Protein AF-A0A7W0ZQW4-F1 (afdb_monomer_lite)

Structure (mmCIF, N/CA/C/O backbone):
data_AF-A0A7W0ZQW4-F1
#
_entry.id   AF-A0A7W0ZQW4-F1
#
loop_
_atom_site.group_PDB
_atom_site.id
_atom_site.type_symbol
_atom_site.label_atom_id
_atom_site.label_alt_id
_atom_site.label_comp_id
_atom_site.label_asym_id
_atom_site.label_entity_id
_atom_site.label_seq_id
_atom_site.pdbx_PDB_ins_code
_atom_site.Cartn_x
_atom_site.Cartn_y
_atom_site.Cartn_z
_atom_site.occupancy
_atom_site.B_iso_or_equiv
_atom_site.auth_seq_id
_atom_site.auth_comp_id
_atom_site.auth_asym_id
_atom_site.auth_atom_id
_atom_site.pdbx_PDB_model_num
ATOM 1 N N . MET A 1 1 ? -0.725 2.327 -30.299 1.00 38.81 1 MET A N 1
ATOM 2 C CA . MET A 1 1 ? 0.101 3.078 -29.331 1.00 38.81 1 MET A CA 1
ATOM 3 C C . MET A 1 1 ? -0.819 3.586 -28.232 1.00 38.81 1 MET A C 1
ATOM 5 O O . MET A 1 1 ? -1.579 4.501 -28.496 1.00 38.81 1 MET A O 1
ATOM 9 N N . GLY A 1 2 ? -0.846 2.937 -27.067 1.00 38.84 2 GLY A N 1
ATOM 10 C CA . GLY A 1 2 ? -1.649 3.373 -25.920 1.00 38.84 2 GLY A CA 1
ATOM 11 C C . GLY A 1 2 ? -0.765 4.131 -24.939 1.00 38.84 2 GLY A C 1
ATOM 12 O O . GLY A 1 2 ? 0.112 3.550 -24.310 1.00 38.84 2 GLY A O 1
ATOM 13 N N . ASN A 1 3 ? -0.950 5.439 -24.870 1.00 37.84 3 ASN A N 1
ATOM 14 C CA . ASN A 1 3 ? -0.257 6.367 -23.981 1.00 37.84 3 ASN A CA 1
ATOM 15 C C . ASN A 1 3 ? -0.760 6.186 -22.539 1.00 37.84 3 ASN A C 1
ATOM 17 O O . ASN A 1 3 ? -1.677 6.872 -22.100 1.00 37.84 3 ASN A O 1
ATOM 21 N N . GLY A 1 4 ? -0.147 5.246 -21.816 1.00 38.81 4 GLY A N 1
ATOM 22 C CA . GLY A 1 4 ? -0.348 5.023 -20.384 1.00 38.81 4 GLY A CA 1
ATOM 23 C C . GLY A 1 4 ? 0.409 6.049 -19.544 1.00 38.81 4 GLY A C 1
ATOM 24 O O . GLY A 1 4 ? 1.420 5.736 -18.923 1.00 38.81 4 GLY A O 1
ATOM 25 N N . LEU A 1 5 ? -0.056 7.294 -19.549 1.00 46.97 5 LEU A N 1
ATOM 26 C CA . LEU A 1 5 ? 0.128 8.166 -18.396 1.00 46.97 5 LEU A CA 1
ATOM 27 C C . LEU A 1 5 ? -1.175 8.073 -17.606 1.00 46.97 5 LEU A C 1
ATOM 29 O O . LEU A 1 5 ? -2.080 8.875 -17.823 1.00 46.97 5 LEU A O 1
ATO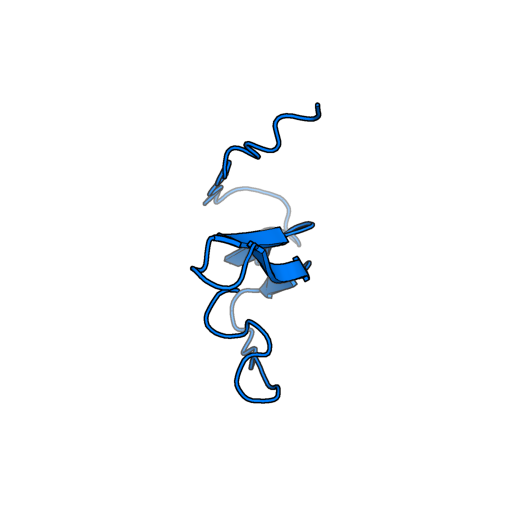M 33 N N . SER A 1 6 ? -1.308 7.071 -16.731 1.00 42.16 6 SER A N 1
ATOM 34 C CA . SER A 1 6 ?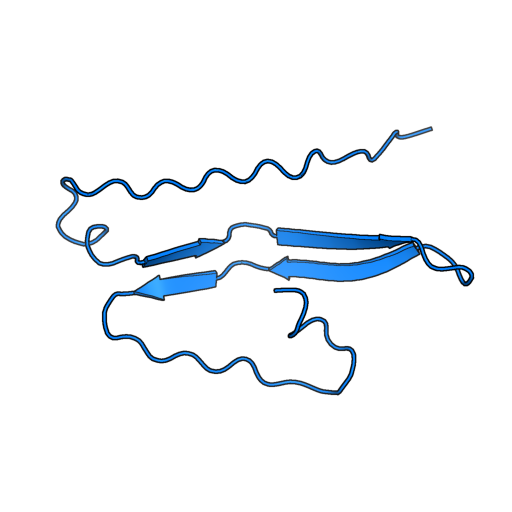 -2.296 7.190 -15.662 1.00 42.16 6 SER A CA 1
ATOM 35 C C . SER A 1 6 ? -1.779 8.295 -14.751 1.00 42.16 6 SER A C 1
ATOM 37 O O . SER A 1 6 ? -0.787 8.125 -14.040 1.00 42.16 6 SER A O 1
ATOM 39 N N . ALA A 1 7 ? -2.393 9.470 -14.864 1.00 40.88 7 ALA A N 1
ATOM 40 C CA . ALA A 1 7 ? -2.266 10.511 -13.866 1.00 40.88 7 ALA A CA 1
ATOM 41 C C . ALA A 1 7 ? -2.515 9.856 -12.506 1.00 40.88 7 ALA A C 1
ATOM 43 O O . ALA A 1 7 ? -3.544 9.204 -12.323 1.00 40.88 7 ALA A O 1
ATOM 44 N N . ILE A 1 8 ? -1.555 9.960 -11.587 1.00 40.84 8 ILE A N 1
ATOM 45 C CA . ILE A 1 8 ? -1.807 9.530 -10.221 1.00 40.84 8 ILE A CA 1
ATOM 46 C C . ILE A 1 8 ? -2.713 10.600 -9.613 1.00 40.84 8 ILE A C 1
ATOM 48 O O . ILE A 1 8 ? -2.249 11.627 -9.119 1.00 40.84 8 ILE A O 1
ATOM 52 N N . SER A 1 9 ? -4.019 10.415 -9.772 1.00 43.91 9 SER A N 1
ATOM 53 C CA . SER A 1 9 ? -5.032 11.241 -9.133 1.00 43.91 9 SER A CA 1
ATOM 54 C C . SER A 1 9 ? -5.184 10.744 -7.704 1.00 43.91 9 SER A C 1
ATOM 56 O O . SER A 1 9 ? -5.889 9.776 -7.449 1.00 43.91 9 SER A O 1
ATOM 58 N N . TYR A 1 10 ? -4.496 11.392 -6.768 1.00 41.66 10 TYR A N 1
ATOM 59 C CA . TYR A 1 10 ? -4.755 11.203 -5.346 1.00 41.66 10 TYR A CA 1
ATOM 60 C C . TYR A 1 10 ? -5.942 12.094 -4.960 1.00 41.66 10 TYR A C 1
ATOM 62 O O . TYR A 1 10 ? -5.796 13.315 -4.898 1.00 41.66 10 TYR A O 1
ATOM 70 N N . GLN A 1 11 ? -7.120 11.516 -4.721 1.00 40.47 11 GLN A N 1
ATOM 71 C CA . GLN A 1 11 ? -8.177 12.212 -3.984 1.00 40.47 11 GLN A CA 1
ATOM 72 C C . GLN A 1 11 ? -8.041 11.838 -2.511 1.00 40.47 11 GLN A C 1
ATOM 74 O O . GLN A 1 11 ? -8.524 10.803 -2.070 1.00 40.47 11 GLN A O 1
ATOM 79 N N . LEU A 1 12 ? -7.329 12.674 -1.754 1.00 44.56 12 LEU A N 1
ATOM 80 C CA . LEU A 1 12 ? -7.362 12.617 -0.298 1.00 44.56 12 LEU A CA 1
ATOM 81 C C . LEU A 1 12 ? -8.636 13.340 0.162 1.00 44.56 12 LEU A C 1
ATOM 83 O O . LEU A 1 12 ? -8.608 14.554 0.358 1.00 44.56 12 LEU A O 1
ATOM 87 N N . SER A 1 13 ? -9.749 12.614 0.294 1.00 46.12 13 SER A N 1
ATOM 88 C CA . SER A 1 13 ? -10.891 13.097 1.082 1.00 46.12 13 SER A CA 1
ATOM 89 C C . SER A 1 13 ? -10.595 12.798 2.545 1.00 46.12 13 SER A C 1
ATOM 91 O O . SER A 1 13 ? -10.700 11.662 2.993 1.00 46.12 13 SER A O 1
ATOM 93 N N . ALA A 1 14 ? -10.180 13.825 3.281 1.00 50.28 14 ALA A N 1
ATOM 94 C CA . ALA A 1 14 ? -10.287 13.847 4.733 1.00 50.28 14 ALA A CA 1
ATOM 95 C C . ALA A 1 14 ? -11.584 14.591 5.076 1.00 50.28 14 ALA A C 1
ATOM 97 O O . ALA A 1 14 ? -11.549 15.720 5.563 1.00 50.28 14 ALA A O 1
ATOM 98 N N . ASP A 1 15 ? -12.723 13.996 4.724 1.00 47.41 15 ASP A N 1
ATOM 99 C CA . ASP A 1 15 ? -14.035 14.555 5.037 1.00 47.41 15 ASP A CA 1
ATOM 100 C C . ASP A 1 15 ? -14.511 13.968 6.363 1.00 47.41 15 ASP A C 1
ATOM 102 O O . ASP A 1 15 ? -14.875 12.801 6.457 1.00 47.41 15 ASP A O 1
ATOM 106 N N . GLY A 1 16 ? -14.487 14.794 7.408 1.00 57.22 16 GLY A N 1
ATOM 107 C CA . GLY A 1 16 ? -15.311 14.549 8.581 1.00 57.22 16 GLY A CA 1
ATOM 108 C C . GLY A 1 16 ? -16.738 14.993 8.275 1.00 57.22 16 GLY A C 1
ATOM 109 O O . GLY A 1 16 ? -16.972 16.199 8.165 1.00 57.22 16 GLY A O 1
ATOM 110 N N . GLY A 1 17 ? -17.679 14.048 8.174 1.00 45.62 17 GLY A N 1
ATOM 111 C CA . GLY A 1 17 ? -19.104 14.370 8.224 1.00 45.62 17 GLY A CA 1
ATOM 112 C C . GLY A 1 17 ? -20.068 13.433 7.491 1.00 45.62 17 GLY A C 1
ATOM 113 O O . GLY A 1 17 ? -20.413 13.699 6.344 1.00 45.62 17 GLY A O 1
ATOM 114 N N . ASP A 1 18 ? -20.635 12.508 8.272 1.00 54.72 18 ASP A N 1
ATOM 115 C CA . ASP A 1 18 ? -22.005 11.959 8.236 1.00 54.72 18 ASP A CA 1
ATOM 116 C C . ASP A 1 18 ? -22.300 10.820 7.248 1.00 54.72 18 ASP A C 1
ATOM 118 O O . ASP A 1 18 ? -23.149 10.913 6.363 1.00 54.72 18 ASP A O 1
ATOM 122 N N . ASP A 1 19 ? -21.676 9.676 7.518 1.00 52.25 19 ASP A N 1
ATOM 123 C CA . ASP A 1 19 ? -22.338 8.374 7.409 1.00 52.25 19 ASP A CA 1
ATOM 124 C C . ASP A 1 19 ? -21.842 7.542 8.594 1.00 52.25 19 ASP A C 1
ATOM 126 O O . ASP A 1 19 ? -20.665 7.207 8.675 1.00 52.25 19 ASP A O 1
ATOM 130 N N . ARG A 1 20 ? -22.697 7.252 9.580 1.00 51.22 20 ARG A N 1
ATOM 131 C CA . ARG A 1 20 ? -22.278 6.801 10.933 1.00 51.22 20 ARG A CA 1
ATOM 132 C C . ARG A 1 20 ? -21.586 5.419 10.977 1.00 51.22 20 ARG A C 1
ATOM 134 O O . ARG A 1 20 ? -21.337 4.898 12.061 1.00 51.22 20 ARG A O 1
ATOM 141 N N . LEU A 1 21 ? -21.322 4.824 9.811 1.00 54.16 21 LEU A N 1
ATOM 142 C CA . LEU A 1 21 ? -20.509 3.628 9.568 1.00 54.16 21 LEU A CA 1
ATOM 143 C C . LEU A 1 21 ? -19.265 3.906 8.686 1.00 54.16 21 LEU A C 1
ATOM 145 O O . LEU A 1 21 ? -18.304 3.141 8.765 1.00 54.16 21 LEU A O 1
ATOM 149 N N . ALA A 1 22 ? -19.265 4.972 7.872 1.00 56.00 22 ALA A N 1
ATOM 150 C CA . ALA A 1 22 ? -18.130 5.432 7.061 1.00 56.00 22 ALA A CA 1
ATOM 151 C C . ALA A 1 22 ? -17.242 6.462 7.785 1.00 56.00 22 ALA A C 1
ATOM 153 O O . ALA A 1 22 ? -16.067 6.579 7.450 1.00 56.00 22 ALA A O 1
ATOM 154 N N . ASP A 1 23 ? -17.763 7.140 8.816 1.00 60.16 23 ASP A N 1
ATOM 155 C CA . ASP A 1 23 ? -17.040 8.127 9.643 1.00 60.16 23 ASP A CA 1
ATOM 156 C C . ASP A 1 23 ? -15.818 7.549 10.388 1.00 60.16 23 ASP A C 1
ATOM 158 O O . ASP A 1 23 ? -15.019 8.297 10.948 1.00 60.16 23 ASP A O 1
ATOM 162 N N . ASP A 1 24 ? -15.649 6.225 10.379 1.00 80.38 24 ASP A N 1
ATOM 163 C CA . ASP A 1 24 ? -14.479 5.558 10.940 1.00 80.38 24 ASP A CA 1
ATOM 164 C C . ASP A 1 24 ? -13.459 5.119 9.885 1.00 80.38 24 ASP A C 1
ATOM 166 O O . ASP A 1 24 ? -12.473 4.510 10.262 1.00 80.38 24 ASP A O 1
ATOM 170 N N . VAL A 1 25 ? -13.616 5.378 8.584 1.00 86.12 25 VAL A N 1
ATOM 171 C CA . VAL A 1 25 ? -12.570 5.022 7.603 1.00 86.12 25 VAL A CA 1
ATOM 172 C C . VAL A 1 25 ? -11.494 6.108 7.565 1.00 86.12 25 VAL A C 1
ATOM 174 O O . VAL A 1 25 ? -11.759 7.253 7.214 1.00 86.12 25 VAL A O 1
ATOM 177 N N . VAL A 1 26 ? -10.252 5.744 7.896 1.00 88.25 26 VAL A N 1
ATOM 178 C CA . VAL A 1 26 ? -9.097 6.666 7.912 1.00 88.25 26 VAL A CA 1
ATOM 179 C C . VAL A 1 26 ? -8.192 6.522 6.689 1.00 88.25 26 VAL A C 1
ATOM 181 O O . VAL A 1 26 ? -7.422 7.431 6.384 1.00 88.25 26 VAL A O 1
ATOM 184 N N . LEU A 1 27 ? -8.271 5.393 5.981 1.00 84.62 27 LEU A N 1
ATOM 185 C CA . LEU A 1 27 ? -7.592 5.164 4.707 1.00 84.62 27 LEU A CA 1
ATOM 186 C C . LEU A 1 27 ? -8.496 4.326 3.806 1.00 84.62 27 LEU A C 1
ATOM 188 O O . LEU A 1 27 ? -8.932 3.254 4.213 1.00 84.62 27 LEU A O 1
ATOM 192 N N . SER A 1 28 ? -8.718 4.783 2.577 1.00 87.62 28 SER A N 1
ATOM 193 C CA . SER A 1 28 ? -9.339 3.988 1.520 1.00 87.62 28 SER A CA 1
ATOM 194 C C . SER A 1 28 ? -8.488 4.073 0.257 1.00 87.62 28 SER A C 1
ATOM 196 O O . SER A 1 28 ? -8.099 5.158 -0.180 1.00 87.62 28 SER A O 1
ATOM 198 N N . ILE A 1 29 ? -8.150 2.913 -0.290 1.00 87.69 29 ILE A N 1
ATOM 199 C CA . ILE A 1 29 ? -7.412 2.715 -1.531 1.00 87.69 29 ILE A CA 1
ATOM 200 C C . ILE A 1 29 ? -8.273 1.802 -2.394 1.00 87.69 29 ILE A C 1
ATOM 202 O O . ILE A 1 29 ? -8.590 0.690 -1.978 1.00 87.69 29 ILE A O 1
ATOM 206 N N . GLU A 1 30 ? -8.593 2.238 -3.607 1.00 90.69 30 GLU A N 1
ATOM 207 C CA . GLU A 1 30 ? -9.335 1.445 -4.586 1.00 90.69 30 GLU A CA 1
ATOM 208 C C . GLU A 1 30 ? -8.502 1.259 -5.854 1.00 90.69 30 GLU A C 1
ATOM 210 O O . GLU A 1 30 ? -7.956 2.223 -6.390 1.00 90.69 30 GLU A O 1
ATOM 215 N N . ASP A 1 31 ? -8.403 0.009 -6.316 1.00 90.31 31 ASP A N 1
ATOM 216 C CA . ASP A 1 31 ? -7.747 -0.393 -7.570 1.00 90.31 31 ASP A CA 1
ATOM 217 C C . ASP A 1 31 ? -6.395 0.309 -7.837 1.00 90.31 31 ASP A C 1
ATOM 219 O O . ASP A 1 31 ? -6.141 0.856 -8.909 1.00 90.31 31 ASP A O 1
ATOM 223 N N . LEU A 1 32 ? -5.494 0.316 -6.849 1.00 86.94 32 LEU A N 1
ATOM 224 C CA . LEU A 1 32 ? -4.183 0.953 -6.972 1.00 86.94 32 LEU A CA 1
ATOM 225 C C . LEU A 1 32 ? -3.262 0.151 -7.897 1.00 86.94 32 LEU A C 1
ATOM 227 O O . LEU A 1 32 ? -2.913 -1.001 -7.624 1.00 86.94 32 LEU A O 1
ATOM 231 N N . TRP A 1 33 ? -2.778 0.809 -8.947 1.00 90.38 33 TRP A N 1
ATOM 232 C CA . TRP A 1 33 ? -1.740 0.303 -9.841 1.00 90.38 33 TRP A CA 1
ATOM 233 C C . T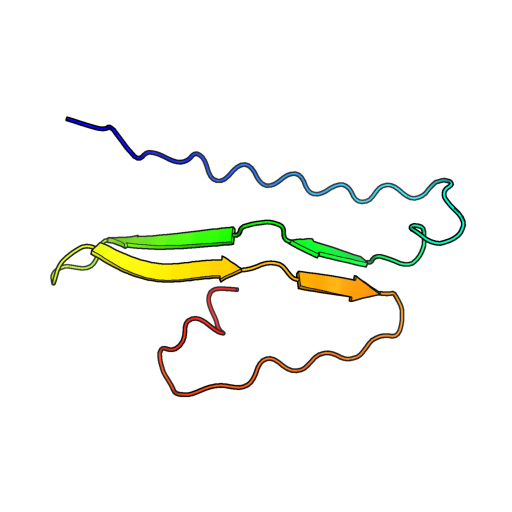RP A 1 33 ? -0.504 1.191 -9.761 1.00 90.38 33 TRP A C 1
ATOM 235 O O . TRP A 1 33 ? -0.589 2.405 -9.938 1.00 90.38 33 TRP A O 1
ATOM 245 N N . VAL A 1 34 ? 0.664 0.584 -9.542 1.00 87.19 34 VAL A N 1
ATOM 246 C CA . VAL A 1 34 ? 1.941 1.308 -9.545 1.00 87.19 34 VAL A CA 1
ATOM 247 C C . VAL A 1 34 ? 2.937 0.597 -10.445 1.00 87.19 34 VAL A C 1
ATOM 249 O O . VAL A 1 34 ? 3.207 -0.594 -10.280 1.00 87.19 34 VAL A O 1
ATOM 252 N N . GLU A 1 35 ? 3.511 1.344 -11.384 1.00 90.94 35 GLU A N 1
ATOM 253 C CA . GLU A 1 35 ? 4.566 0.891 -12.286 1.00 90.94 35 GLU A CA 1
ATOM 254 C C . GLU A 1 35 ? 5.781 1.817 -12.184 1.00 90.94 35 GLU A C 1
ATOM 256 O O . GLU A 1 35 ? 5.672 3.038 -12.306 1.00 90.94 35 GLU A O 1
ATOM 261 N N . TYR A 1 36 ? 6.959 1.228 -12.003 1.00 86.50 36 TYR A N 1
ATOM 262 C CA . TYR A 1 36 ? 8.231 1.932 -12.071 1.00 86.50 36 TYR A CA 1
ATOM 263 C C . TYR A 1 36 ? 8.900 1.699 -13.418 1.00 86.50 36 TYR A C 1
ATOM 265 O O . TYR A 1 36 ? 9.026 0.568 -13.887 1.00 86.50 36 TYR A O 1
ATOM 273 N N . ARG A 1 37 ? 9.428 2.768 -14.013 1.00 89.75 37 ARG A N 1
ATOM 274 C CA . ARG A 1 37 ? 10.357 2.646 -15.138 1.00 89.75 37 ARG A CA 1
ATOM 275 C C . ARG A 1 37 ? 11.747 2.342 -14.599 1.00 89.75 37 ARG A C 1
ATOM 277 O O . ARG A 1 37 ? 12.356 3.191 -13.955 1.00 89.75 37 ARG A O 1
ATOM 284 N N . THR A 1 38 ? 12.247 1.144 -14.875 1.00 88.44 38 THR A N 1
ATOM 285 C CA . THR A 1 38 ? 13.615 0.744 -14.525 1.00 88.44 38 THR A CA 1
ATOM 286 C C . THR A 1 38 ? 14.455 0.577 -15.796 1.00 88.44 38 THR A C 1
ATOM 288 O O . THR A 1 38 ? 13.890 0.372 -16.874 1.00 88.44 38 THR A O 1
ATOM 291 N N . PRO A 1 39 ? 15.798 0.613 -15.711 1.00 90.94 39 PRO A N 1
ATOM 292 C CA . PRO A 1 39 ? 16.659 0.321 -16.860 1.00 90.94 39 PRO A CA 1
ATOM 293 C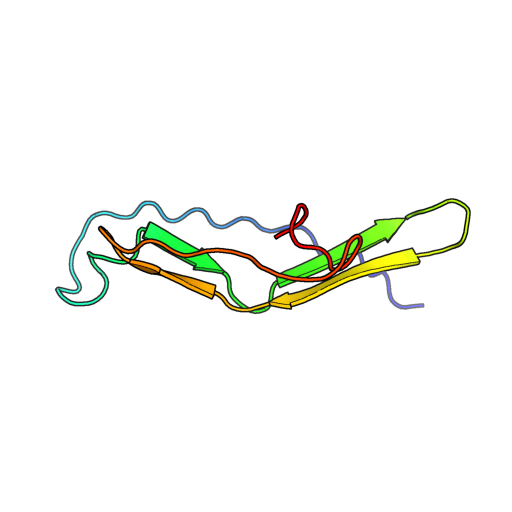 C . PRO A 1 39 ? 16.436 -1.070 -17.479 1.00 90.94 39 PRO A C 1
ATOM 295 O O . PRO A 1 39 ? 16.720 -1.260 -18.656 1.00 90.94 39 PRO A O 1
ATOM 298 N N . ALA A 1 40 ? 15.912 -2.031 -16.709 1.00 89.81 40 ALA A N 1
ATOM 299 C CA . ALA A 1 40 ? 15.591 -3.381 -17.178 1.00 89.81 40 ALA A CA 1
ATOM 300 C C . ALA A 1 40 ? 14.200 -3.486 -17.837 1.00 89.81 40 ALA A C 1
ATOM 302 O O . ALA A 1 40 ? 13.831 -4.551 -18.327 1.00 89.81 40 ALA A O 1
ATOM 303 N N . GLY A 1 41 ? 13.430 -2.394 -17.851 1.00 89.88 41 GLY A N 1
ATOM 304 C CA . GLY A 1 41 ? 12.059 -2.344 -18.348 1.00 89.88 41 GLY A CA 1
ATOM 305 C C . GLY A 1 41 ? 11.054 -1.861 -17.294 1.00 89.88 41 GLY A C 1
ATOM 306 O O . GLY A 1 41 ? 11.428 -1.560 -16.152 1.00 89.88 41 GLY A O 1
ATOM 307 N N . PRO A 1 42 ? 9.770 -1.738 -17.670 1.00 88.31 42 PRO A N 1
ATOM 308 C CA . PRO A 1 42 ? 8.706 -1.418 -16.727 1.00 88.31 42 PRO A CA 1
ATOM 309 C C . PRO A 1 42 ? 8.566 -2.530 -15.679 1.00 88.31 42 PRO A C 1
ATOM 311 O O . PRO A 1 42 ? 8.522 -3.715 -16.009 1.00 88.31 42 PRO A O 1
ATOM 314 N N . MET A 1 43 ? 8.500 -2.141 -14.407 1.00 88.31 43 MET A N 1
ATOM 315 C CA . MET A 1 43 ? 8.305 -3.033 -13.270 1.00 88.31 43 MET A CA 1
ATOM 316 C C . MET A 1 43 ? 7.012 -2.661 -12.557 1.00 88.31 43 MET A C 1
ATOM 318 O O . MET A 1 43 ? 6.908 -1.599 -11.946 1.00 88.31 43 MET A O 1
ATOM 322 N N . GLN A 1 44 ? 6.040 -3.564 -12.601 1.00 88.38 44 GLN A N 1
ATOM 323 C CA . GLN A 1 44 ? 4.771 -3.382 -11.915 1.00 88.38 44 GLN A CA 1
ATOM 324 C C . GLN A 1 44 ? 4.919 -3.729 -10.429 1.00 88.38 44 GLN A C 1
ATOM 326 O O . GLN A 1 44 ? 5.086 -4.900 -10.082 1.00 88.38 44 GLN A O 1
ATOM 331 N N . ALA A 1 45 ? 4.884 -2.706 -9.578 1.00 86.25 45 ALA A N 1
ATOM 332 C CA . ALA A 1 45 ? 5.086 -2.803 -8.136 1.00 86.25 45 ALA A CA 1
ATOM 333 C C . ALA A 1 45 ? 3.788 -3.067 -7.366 1.00 86.25 45 ALA A C 1
ATOM 335 O O . ALA A 1 45 ? 3.814 -3.807 -6.390 1.00 86.25 45 ALA A O 1
ATOM 336 N N . VAL A 1 46 ? 2.658 -2.516 -7.819 1.00 89.62 46 VAL A N 1
ATOM 337 C CA . VAL A 1 46 ? 1.328 -2.773 -7.238 1.00 89.62 46 VAL A CA 1
ATOM 338 C C . VAL A 1 46 ? 0.342 -3.068 -8.368 1.00 89.62 46 VAL A C 1
ATOM 340 O O . VAL A 1 46 ? 0.410 -2.441 -9.429 1.00 89.62 46 VAL A O 1
ATOM 343 N N . ARG A 1 47 ? -0.534 -4.061 -8.166 1.00 89.94 47 ARG A N 1
ATOM 344 C CA . ARG A 1 47 ? -1.463 -4.597 -9.174 1.00 89.94 47 ARG A CA 1
ATOM 345 C C . ARG A 1 47 ? -2.894 -4.612 -8.639 1.00 89.94 47 ARG A C 1
ATOM 347 O O . ARG A 1 47 ? -3.280 -5.598 -8.020 1.00 89.94 47 ARG A O 1
ATOM 354 N N . GLY A 1 48 ? -3.642 -3.534 -8.863 1.00 88.12 48 GLY A N 1
ATOM 355 C CA . GLY A 1 48 ? -5.054 -3.421 -8.483 1.00 88.12 48 GLY A CA 1
ATOM 356 C C . GLY A 1 48 ? -5.308 -3.620 -6.989 1.00 88.12 48 GLY A C 1
ATOM 357 O O . GLY A 1 48 ? -6.209 -4.362 -6.601 1.00 88.12 48 GLY A O 1
ATOM 358 N N . ALA A 1 49 ? -4.473 -3.025 -6.133 1.00 86.00 49 ALA A N 1
ATOM 359 C CA . ALA A 1 49 ? -4.625 -3.176 -4.690 1.00 86.00 49 ALA A CA 1
ATOM 360 C C . ALA A 1 49 ? -5.809 -2.350 -4.175 1.00 86.00 49 ALA A C 1
ATOM 362 O O . ALA A 1 49 ? -5.911 -1.163 -4.466 1.00 86.00 49 ALA A O 1
ATOM 363 N N . THR A 1 50 ? -6.676 -2.984 -3.387 1.00 85.81 50 THR A N 1
ATOM 364 C CA . THR A 1 50 ? -7.790 -2.328 -2.692 1.00 85.81 50 THR A CA 1
ATOM 365 C C . THR A 1 50 ? -7.635 -2.572 -1.195 1.00 85.81 50 THR A C 1
ATOM 367 O O . THR A 1 50 ? -7.440 -3.718 -0.781 1.00 85.81 50 THR A O 1
ATOM 370 N N . LEU A 1 51 ? -7.663 -1.507 -0.396 1.00 87.69 51 LEU A N 1
ATOM 371 C CA . LEU A 1 51 ? -7.446 -1.540 1.049 1.00 87.69 51 LEU A CA 1
ATOM 372 C C . LEU A 1 51 ? -8.299 -0.469 1.728 1.00 87.69 51 LEU A C 1
ATOM 374 O O . LEU A 1 51 ? -8.261 0.690 1.339 1.00 87.69 51 LEU A O 1
ATOM 378 N N . GLU A 1 52 ? -8.988 -0.852 2.794 1.00 88.88 52 GLU A N 1
ATOM 379 C CA . GLU A 1 52 ? -9.693 0.054 3.698 1.00 88.88 52 GLU A CA 1
ATOM 380 C C . GLU A 1 52 ? -9.104 -0.133 5.101 1.00 88.88 52 GLU A C 1
ATOM 382 O O . GLU A 1 52 ? -8.876 -1.269 5.516 1.00 88.88 52 GLU A O 1
ATOM 387 N N . ILE A 1 53 ? -8.828 0.958 5.814 1.00 86.56 53 ILE A N 1
ATOM 388 C CA . ILE A 1 53 ? -8.410 0.934 7.220 1.00 86.56 53 ILE A CA 1
ATOM 389 C C . ILE A 1 53 ? -9.349 1.825 8.012 1.00 86.56 53 ILE A C 1
ATOM 391 O O . ILE A 1 53 ? -9.551 2.993 7.658 1.00 86.56 53 ILE A O 1
ATOM 395 N N . ARG A 1 54 ? -9.879 1.286 9.111 1.00 87.44 54 ARG A N 1
ATOM 396 C CA . ARG A 1 54 ? -10.732 2.030 10.038 1.00 87.44 54 ARG A CA 1
ATOM 397 C C . ARG A 1 54 ? -9.979 2.616 11.236 1.00 87.44 54 ARG A C 1
ATOM 399 O O . ARG A 1 54 ? -8.878 2.198 11.593 1.00 87.44 54 ARG A O 1
ATOM 406 N N . THR A 1 55 ? -10.590 3.589 11.899 1.00 87.44 55 THR A N 1
ATOM 407 C CA . THR A 1 55 ? -10.128 4.204 13.137 1.00 87.44 55 THR A CA 1
ATOM 408 C C . THR A 1 55 ? -9.926 3.126 14.195 1.00 87.44 55 THR A C 1
ATOM 410 O O . THR A 1 55 ? -10.815 2.326 14.478 1.00 87.44 55 THR A O 1
ATOM 413 N N . GLY A 1 56 ? -8.738 3.104 14.800 1.00 87.75 56 GLY A N 1
ATOM 414 C CA . GLY A 1 56 ? -8.389 2.122 15.829 1.00 87.75 56 GLY A CA 1
ATOM 415 C C . GLY A 1 56 ? -8.030 0.732 15.293 1.00 87.75 56 GLY A C 1
ATOM 416 O O . GLY A 1 56 ? -7.710 -0.150 16.090 1.00 87.75 56 GLY A O 1
ATOM 417 N N . GLU A 1 57 ? -8.035 0.529 13.974 1.00 85.69 57 GLU A N 1
ATOM 418 C CA . GLU A 1 57 ? -7.570 -0.702 13.346 1.00 85.69 57 GLU A CA 1
ATOM 419 C C . GLU A 1 57 ? -6.041 -0.708 13.208 1.00 85.69 57 GLU A C 1
ATOM 421 O O . GLU A 1 57 ? -5.416 0.285 12.833 1.00 85.69 57 GLU A O 1
ATOM 426 N N . ALA A 1 58 ? -5.423 -1.852 13.506 1.00 86.44 58 ALA A N 1
ATOM 427 C CA . ALA A 1 58 ? -4.002 -2.081 13.282 1.00 86.44 58 ALA A CA 1
ATOM 428 C C . ALA A 1 58 ? -3.822 -3.112 12.163 1.00 86.44 58 ALA A C 1
ATOM 430 O O . ALA A 1 58 ? -4.114 -4.294 12.347 1.00 86.44 58 ALA A O 1
ATOM 431 N N . VAL A 1 59 ? -3.306 -2.665 11.017 1.00 87.56 59 VAL A N 1
ATOM 432 C CA . VAL A 1 59 ? -3.045 -3.505 9.841 1.00 87.56 59 VAL A CA 1
ATOM 433 C C . VAL A 1 59 ? -1.540 -3.696 9.664 1.00 87.56 59 VAL A C 1
ATOM 435 O O . VAL A 1 59 ? -0.759 -2.760 9.832 1.00 87.56 59 VAL A O 1
ATOM 438 N N . ALA A 1 60 ? -1.120 -4.910 9.302 1.00 86.94 60 ALA A N 1
ATOM 439 C CA . ALA A 1 60 ? 0.268 -5.218 8.973 1.00 86.94 60 ALA A CA 1
ATOM 440 C C . ALA A 1 60 ? 0.389 -5.682 7.515 1.00 86.94 60 ALA A C 1
ATOM 442 O O . ALA A 1 60 ? -0.201 -6.691 7.129 1.00 86.94 60 ALA A O 1
ATOM 443 N N . LEU A 1 61 ? 1.201 -4.983 6.716 1.00 87.88 61 LEU A N 1
ATOM 444 C CA . LEU A 1 61 ? 1.586 -5.442 5.380 1.00 87.88 61 LEU A CA 1
ATOM 445 C C . LEU A 1 61 ? 2.726 -6.463 5.473 1.00 87.88 61 LEU A C 1
ATOM 447 O O . LEU A 1 61 ? 3.853 -6.121 5.835 1.00 87.88 61 LEU A O 1
ATOM 451 N N . ILE A 1 62 ? 2.453 -7.710 5.086 1.00 89.19 62 ILE A N 1
ATOM 452 C CA . ILE A 1 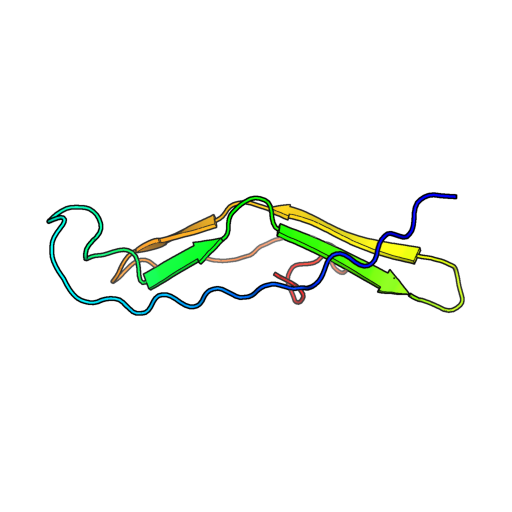62 ? 3.414 -8.823 5.114 1.00 89.19 62 ILE A CA 1
ATOM 453 C C . ILE A 1 62 ? 3.597 -9.401 3.706 1.00 89.19 62 ILE A C 1
ATOM 455 O O . ILE A 1 62 ? 2.672 -9.419 2.900 1.00 89.19 62 ILE A O 1
ATOM 459 N N . GLY A 1 63 ? 4.808 -9.864 3.390 1.00 86.44 63 GLY A N 1
ATOM 460 C CA . GLY A 1 63 ? 5.139 -10.446 2.088 1.00 86.44 63 GLY A CA 1
ATOM 461 C C . GLY A 1 63 ? 6.641 -10.466 1.810 1.00 86.44 63 GLY A C 1
ATOM 462 O O . GLY A 1 63 ? 7.415 -9.775 2.476 1.00 86.44 63 GLY A O 1
ATOM 463 N N . GLU A 1 64 ? 7.055 -11.219 0.795 1.00 89.50 64 GLU A N 1
ATOM 464 C CA . GLU A 1 64 ? 8.460 -11.391 0.389 1.00 89.50 64 GLU A CA 1
ATOM 465 C C . GLU A 1 64 ? 9.134 -10.073 -0.032 1.00 89.50 64 GLU A C 1
ATOM 467 O O . GLU A 1 64 ? 8.471 -9.115 -0.439 1.00 89.50 64 GLU A O 1
ATOM 472 N N . SER A 1 65 ? 10.465 -9.985 0.070 1.00 88.94 65 SER A N 1
ATOM 473 C CA . SER A 1 65 ? 11.204 -8.804 -0.404 1.00 88.94 65 SER A CA 1
ATOM 474 C C . SER A 1 65 ? 10.891 -8.531 -1.881 1.00 88.94 65 SER A C 1
ATOM 476 O O . SER A 1 65 ? 10.924 -9.444 -2.697 1.00 88.94 65 SER A O 1
ATOM 478 N N . GLY A 1 66 ? 10.560 -7.282 -2.222 1.00 81.88 66 GLY A N 1
ATOM 479 C CA . GLY A 1 66 ? 10.190 -6.898 -3.591 1.00 81.88 66 GLY A CA 1
ATOM 480 C C . GLY A 1 66 ? 8.711 -7.063 -3.963 1.00 81.88 66 GLY A C 1
ATOM 481 O O . GLY A 1 66 ? 8.338 -6.709 -5.074 1.00 81.88 66 GLY A O 1
ATOM 482 N N . SER A 1 67 ? 7.839 -7.508 -3.052 1.00 79.69 67 SER A N 1
ATOM 483 C CA . SER A 1 67 ? 6.402 -7.690 -3.335 1.00 79.69 67 SER A CA 1
ATOM 484 C C . SER A 1 67 ? 5.571 -6.397 -3.453 1.00 79.69 67 SER A C 1
ATOM 486 O O . SER A 1 67 ? 4.350 -6.477 -3.510 1.00 79.69 67 SER A O 1
ATOM 488 N N . GLY A 1 68 ? 6.197 -5.215 -3.403 1.00 78.81 68 GLY A N 1
ATOM 489 C CA . GLY A 1 68 ? 5.492 -3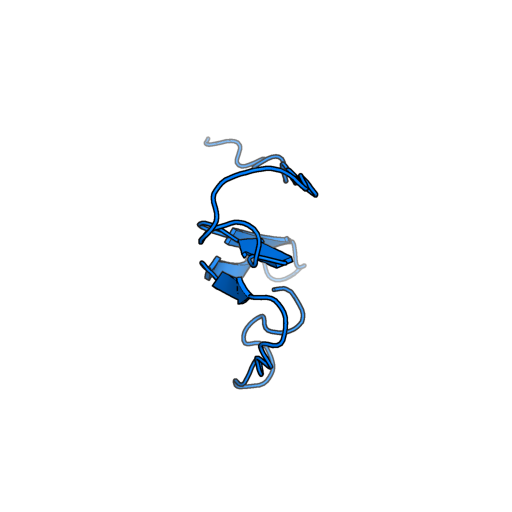.927 -3.501 1.00 78.81 68 GLY A CA 1
ATOM 490 C C . GLY A 1 68 ? 5.000 -3.316 -2.183 1.00 78.81 68 GLY A C 1
ATOM 491 O O . GLY A 1 68 ? 4.398 -2.253 -2.207 1.00 78.81 68 GLY A O 1
ATOM 492 N N . LYS A 1 69 ? 5.298 -3.920 -1.022 1.00 89.38 69 LYS A N 1
ATOM 493 C CA . LYS A 1 69 ? 4.854 -3.415 0.302 1.00 89.38 69 LYS A CA 1
ATOM 494 C C . LYS A 1 69 ? 5.273 -1.981 0.624 1.00 89.38 69 LYS A C 1
ATOM 496 O O . LYS A 1 69 ? 4.553 -1.299 1.322 1.00 89.38 69 LYS A O 1
ATOM 501 N N . THR A 1 70 ? 6.459 -1.553 0.188 1.00 85.31 70 THR A N 1
ATOM 502 C CA . THR A 1 70 ? 6.951 -0.179 0.421 1.00 85.31 70 THR A CA 1
ATOM 503 C C . THR A 1 70 ? 6.316 0.826 -0.544 1.00 85.31 70 THR A C 1
ATOM 505 O O . THR A 1 70 ? 6.487 2.029 -0.386 1.00 85.31 70 THR A O 1
ATOM 508 N N . THR A 1 71 ? 5.640 0.328 -1.576 1.00 82.81 71 THR A N 1
ATOM 509 C CA . THR A 1 71 ? 5.010 1.131 -2.621 1.00 82.81 71 THR A CA 1
ATOM 510 C C . THR A 1 71 ? 3.518 1.358 -2.366 1.00 82.81 71 THR A C 1
ATOM 512 O O . THR A 1 71 ? 2.990 2.355 -2.851 1.00 82.81 71 THR A O 1
ATOM 515 N N . LEU A 1 72 ? 2.863 0.435 -1.657 1.00 75.50 72 LEU A N 1
ATOM 516 C CA . LEU A 1 72 ? 1.475 0.536 -1.199 1.00 75.50 72 LEU A CA 1
ATOM 517 C C . LEU A 1 72 ? 1.415 1.396 0.068 1.00 75.50 72 LEU A C 1
ATOM 519 O O . LEU A 1 72 ? 0.543 2.286 0.112 1.00 75.50 72 LEU A O 1
#

Sequence (72 aa):
MGNGLSAISYQLSADGGDDRLADDVVLSIEDLWVEYRTPAGPMQAVRGATLEIRTGEAVALIGESGSGKTTL

Foldseek 3Di:
DDPPPPPPDDDPPPDQDDDVVCNFWPDWDFQDWDWDQDPVGIDTLDGGDTDTDGHPDDDDDDDDPSNNSVVD

pLDDT: mean 74.11, std 19.41, range [37.84, 90.94]

Secondary structure (DSSP, 8-state):
-----------------S-TTTTTEEEEEEEEEEEEEETTEEEEEEEEEEEEEETT--------TTSSTTT-

Radius of gyration: 15.5 Å; chains: 1; bounding box: 39×26×45 Å